Protein AF-A0A1D2A4X2-F1 (afdb_monomer_lite)

Radius of gyration: 24.83 Å; chains: 1; bounding box: 28×29×97 Å

Sequence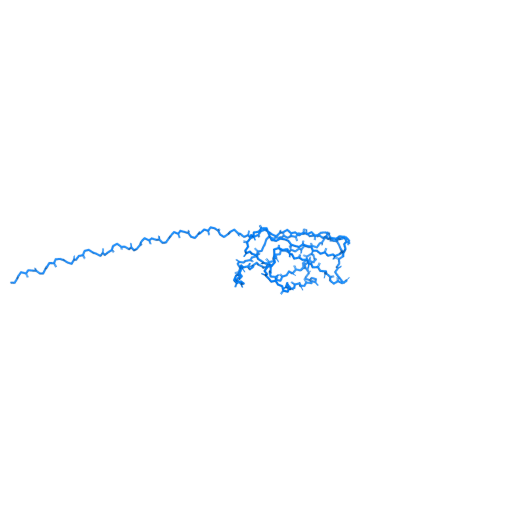 (113 aa):
PPSPPPSPPPSPPPPFPPPSPPVVLPVLTGVANQDRTNTFTVTASGYFLGDINVYKDTYLQYTWVPATKTMTVYTITPPSTYASGHVSVWYVDVYDANNVHIGKSNSVTLTTP

Organism: Auxenochlorella protothecoides (NCBI:txid3075)

Secondary structure (DSSP, 8-state):
-PPPPPPPPPPPPPPPPPPPPP--PPPEEEEE-TTS-EEEEE-STTEEE--EEEEETTEEEEEE--S-TT-SEEEE---TT--SEEEEE---EEEETT--EEEE---EEEEE-

Foldseek 3Di:
DDDDDDDDDDDDDDDDDDDDPDDDAWAKEKEQDPVQKIKIFTPDPQKFWAWFFKDDPNDTDDIDGDPDRRDRMDIGRDDPPDDAAKIKRQWTFMAGNVRDTPGIHHIYIYHYD

Structure (mmCIF, N/CA/C/O backbone):
data_AF-A0A1D2A4X2-F1
#
_entry.id   AF-A0A1D2A4X2-F1
#
loop_
_atom_site.group_PDB
_atom_site.id
_atom_site.type_symbol
_atom_site.label_atom_id
_atom_site.label_alt_id
_atom_site.label_comp_id
_atom_site.label_asym_id
_atom_site.label_entity_id
_atom_site.label_seq_id
_atom_site.pdbx_PDB_ins_code
_atom_site.Cartn_x
_atom_site.Cartn_y
_atom_site.Cartn_z
_atom_site.occupancy
_atom_site.B_iso_or_equiv
_atom_site.auth_seq_id
_atom_site.auth_comp_id
_atom_site.auth_asym_id
_atom_site.auth_atom_id
_atom_site.pdbx_PDB_model_num
ATOM 1 N N . PRO A 1 1 ? -8.809 -13.077 77.299 1.00 73.62 1 PRO A N 1
ATOM 2 C CA . PRO A 1 1 ? -9.309 -12.213 76.200 1.00 73.62 1 PRO A CA 1
ATOM 3 C C . PRO A 1 1 ? -9.804 -13.119 75.068 1.00 73.62 1 PRO A C 1
ATOM 5 O O . PRO A 1 1 ? -9.142 -14.127 74.832 1.00 73.62 1 PRO A O 1
ATOM 8 N N . PRO A 1 2 ? -10.953 -12.842 74.430 1.00 73.62 2 PRO A N 1
ATOM 9 C CA . PRO A 1 2 ? -11.400 -13.630 73.287 1.00 73.62 2 PRO A CA 1
ATOM 10 C C . PRO A 1 2 ? -10.451 -13.430 72.097 1.00 73.62 2 PRO A C 1
ATOM 12 O O . PRO A 1 2 ? -9.913 -12.339 71.900 1.00 73.62 2 PRO A O 1
ATOM 15 N N . SER A 1 3 ? -10.222 -14.497 71.334 1.00 79.12 3 SER A N 1
ATOM 16 C CA . SER A 1 3 ? -9.404 -14.472 70.120 1.00 79.12 3 SER A CA 1
ATOM 17 C C . SER A 1 3 ? -10.040 -13.558 69.064 1.00 79.12 3 SER A C 1
ATOM 19 O O . SER A 1 3 ? -11.269 -13.549 68.947 1.00 79.12 3 SER A O 1
ATOM 21 N N . PRO A 1 4 ? -9.247 -12.806 68.280 1.00 82.19 4 PRO A N 1
ATOM 22 C CA . PRO A 1 4 ? -9.789 -12.020 67.181 1.00 82.19 4 PRO A CA 1
ATOM 23 C C . PRO A 1 4 ? -10.430 -12.939 66.126 1.00 82.19 4 PRO A C 1
ATOM 25 O O . PRO A 1 4 ? -9.982 -14.078 65.949 1.00 82.19 4 PRO A O 1
ATOM 28 N N . PRO A 1 5 ? -11.474 -12.465 65.424 1.00 83.75 5 PRO A N 1
ATOM 29 C CA . PRO A 1 5 ? -12.086 -13.223 64.346 1.00 83.75 5 PRO A CA 1
ATOM 30 C C . PRO A 1 5 ? -11.074 -13.477 63.215 1.00 83.75 5 PRO A C 1
ATOM 32 O O . PRO A 1 5 ? -10.173 -12.659 62.997 1.00 83.75 5 PRO A O 1
ATOM 35 N N . PRO A 1 6 ? -11.212 -14.598 62.487 1.00 84.25 6 PRO A N 1
ATOM 36 C CA . PRO A 1 6 ? -10.367 -14.888 61.339 1.00 84.25 6 PRO A CA 1
ATOM 37 C C . PRO A 1 6 ? -10.547 -13.824 60.251 1.00 84.25 6 PRO A C 1
ATOM 39 O O . PRO A 1 6 ? -11.643 -13.300 60.040 1.00 84.25 6 PRO A O 1
ATOM 42 N N . SER A 1 7 ? -9.455 -13.508 59.557 1.00 86.50 7 SER A N 1
ATOM 43 C CA . SER A 1 7 ? -9.466 -12.578 58.429 1.00 86.50 7 SER A CA 1
ATOM 44 C C . SER A 1 7 ? -10.370 -13.103 57.305 1.00 86.50 7 SER A C 1
ATOM 46 O O . SER A 1 7 ? -10.400 -14.316 57.073 1.00 86.50 7 SER A O 1
ATOM 48 N N . PRO A 1 8 ? -11.093 -12.224 56.588 1.00 85.12 8 PRO A N 1
ATOM 49 C CA . PRO A 1 8 ? -11.862 -12.641 55.425 1.00 85.12 8 PRO A CA 1
ATOM 50 C C . PRO A 1 8 ? -10.933 -13.237 54.355 1.00 85.12 8 PRO A C 1
ATOM 52 O O . 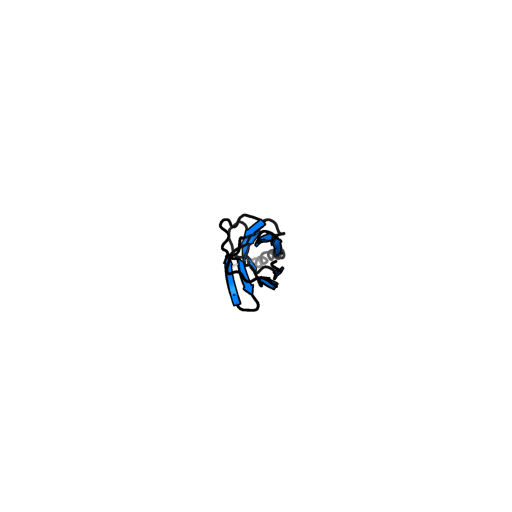PRO A 1 8 ? -9.770 -12.830 54.255 1.00 85.12 8 PRO A O 1
ATOM 55 N N . PRO A 1 9 ? -11.426 -14.198 53.554 1.00 86.38 9 PRO A N 1
ATOM 56 C CA . PRO A 1 9 ? -10.657 -14.739 52.445 1.00 86.38 9 PRO A CA 1
ATOM 57 C C . PRO A 1 9 ? -10.291 -13.622 51.452 1.00 86.38 9 PRO A C 1
ATOM 59 O O . PRO A 1 9 ? -11.046 -12.654 51.310 1.00 86.38 9 PRO A O 1
ATOM 62 N N . PRO A 1 10 ? -9.147 -13.739 50.757 1.00 84.81 10 PRO A N 1
ATOM 63 C CA . PRO A 1 10 ? -8.768 -12.780 49.731 1.00 84.81 10 PRO A CA 1
ATOM 64 C C . PRO A 1 10 ? -9.827 -12.738 48.624 1.00 84.81 10 PRO A C 1
ATOM 66 O O . PRO A 1 10 ? -10.371 -13.771 48.227 1.00 84.81 10 PRO A O 1
ATOM 69 N N . SER A 1 11 ? -10.113 -11.534 48.126 1.00 87.38 11 SER A N 1
ATOM 70 C CA . SER A 1 11 ? -11.022 -11.339 46.998 1.00 87.38 11 SER A CA 1
ATOM 71 C C . SER A 1 11 ? -10.548 -12.143 45.781 1.00 87.38 11 SER A C 1
ATOM 73 O O . SER A 1 11 ? -9.338 -12.211 45.537 1.00 87.38 11 SER A O 1
ATOM 75 N N . PRO A 1 12 ? -11.467 -12.728 44.992 1.00 87.31 12 PRO A N 1
ATOM 76 C CA . PRO A 1 12 ? -11.093 -13.372 43.743 1.00 87.31 12 PRO A CA 1
ATOM 77 C C . PRO A 1 12 ? -10.419 -12.357 42.805 1.00 87.31 12 PRO A C 1
ATOM 79 O O . PRO A 1 12 ? -10.768 -11.170 42.833 1.00 87.31 12 PRO A O 1
ATOM 82 N N . PRO A 1 13 ? -9.458 -12.798 41.974 1.00 86.12 13 PRO A N 1
ATOM 83 C CA . PRO A 1 13 ? -8.859 -11.930 40.973 1.00 86.12 13 PRO A CA 1
ATOM 84 C C . PRO A 1 13 ? -9.942 -11.414 40.012 1.00 86.12 13 PRO A C 1
ATOM 86 O O . PRO A 1 13 ? -10.936 -12.109 39.773 1.00 86.12 13 PRO A O 1
ATOM 89 N N . PRO A 1 14 ? -9.772 -10.204 39.452 1.00 85.75 14 PRO A N 1
ATOM 90 C CA . PRO A 1 14 ? -10.688 -9.700 38.440 1.00 85.75 14 PRO A CA 1
ATOM 91 C C . PRO A 1 14 ? -10.744 -10.667 37.245 1.00 85.75 14 PRO A C 1
ATOM 93 O O . PRO A 1 14 ? -9.742 -11.321 36.936 1.00 85.75 14 PRO A O 1
ATOM 96 N N . PRO A 1 15 ? -11.897 -10.771 36.560 1.00 85.00 15 PRO A N 1
ATOM 97 C CA . PRO A 1 15 ? -12.001 -11.570 35.349 1.00 85.00 15 PRO A CA 1
ATOM 98 C C . PRO A 1 15 ? -10.994 -11.077 34.304 1.00 85.00 15 PRO A C 1
ATOM 100 O O . PRO A 1 15 ? -10.753 -9.873 34.178 1.00 85.00 15 PRO A O 1
ATOM 103 N N . PHE A 1 16 ? -10.410 -12.008 33.547 1.00 82.25 16 PHE A N 1
ATOM 104 C CA . PHE A 1 16 ? -9.552 -11.649 32.422 1.00 82.25 16 PHE A CA 1
ATOM 105 C C . PHE A 1 16 ? -10.344 -10.802 31.413 1.00 82.25 16 PHE A C 1
ATOM 107 O O . PHE A 1 16 ? -11.513 -11.110 31.154 1.00 82.25 16 PHE A O 1
ATOM 114 N N . PRO A 1 17 ? -9.740 -9.749 30.831 1.00 79.62 17 PRO A N 1
ATOM 115 C CA . PRO A 1 17 ? -10.374 -9.031 29.739 1.00 79.62 17 PRO A CA 1
ATOM 116 C C . PRO A 1 17 ? -10.627 -9.991 28.563 1.00 79.62 17 PRO A C 1
ATOM 118 O O . PRO A 1 17 ? -9.857 -10.939 28.368 1.00 79.62 17 PRO A O 1
ATOM 121 N N . PRO A 1 18 ? -11.694 -9.772 27.776 1.00 79.06 18 PRO A N 1
ATOM 122 C CA . PRO A 1 18 ? -11.937 -10.571 26.583 1.00 79.06 18 PRO A CA 1
ATOM 123 C C . PRO A 1 18 ? -10.748 -10.453 25.611 1.00 79.06 18 PRO A C 1
ATOM 125 O O . PRO A 1 18 ? -10.103 -9.401 25.562 1.00 79.06 18 PRO A O 1
ATOM 128 N N . PRO A 1 19 ? -10.446 -11.504 24.826 1.00 73.81 19 PRO A N 1
ATOM 129 C CA . PRO A 1 19 ? -9.426 -11.420 23.790 1.00 73.81 19 PRO A CA 1
ATOM 130 C C . PRO A 1 19 ? -9.798 -10.336 22.773 1.00 73.81 19 PRO A C 1
ATOM 132 O O . PRO A 1 19 ? -10.954 -10.228 22.360 1.00 73.81 19 PRO A O 1
ATOM 135 N N . SER A 1 20 ? -8.812 -9.533 22.372 1.00 72.88 20 SER A N 1
ATOM 136 C CA . SER A 1 20 ? -9.001 -8.518 21.337 1.00 72.88 20 SER A CA 1
ATOM 137 C C . SER A 1 20 ? -9.465 -9.170 20.026 1.00 72.88 20 SER A C 1
ATOM 139 O O . SER A 1 20 ? -8.959 -10.242 19.675 1.00 72.88 20 SER A O 1
ATOM 141 N N . PRO A 1 21 ? -10.398 -8.550 19.281 1.00 67.31 21 PRO A N 1
ATOM 142 C CA . PRO A 1 21 ? -10.802 -9.056 17.976 1.00 67.31 21 PRO A CA 1
ATOM 143 C C . PRO A 1 21 ? -9.595 -9.129 17.021 1.00 67.31 21 PRO A C 1
ATOM 145 O O . PRO A 1 21 ? -8.680 -8.306 17.127 1.00 67.31 21 PRO A O 1
ATOM 148 N N . PRO A 1 22 ? -9.571 -10.098 16.087 1.00 64.19 22 PRO A N 1
ATOM 149 C CA . PRO A 1 22 ? -8.502 -10.199 15.103 1.00 64.19 22 PRO A CA 1
ATOM 150 C C . PRO A 1 22 ? -8.460 -8.935 14.238 1.00 64.19 22 PRO A C 1
ATOM 152 O O . PRO A 1 22 ? -9.481 -8.497 13.707 1.00 64.19 22 PRO A O 1
ATOM 155 N N . VAL A 1 23 ? -7.268 -8.354 14.091 1.00 67.50 23 VAL A N 1
ATOM 156 C CA . VAL A 1 23 ? -7.047 -7.213 13.197 1.00 67.50 23 VAL A CA 1
ATOM 157 C C . VAL A 1 23 ? -7.153 -7.721 11.762 1.00 67.50 23 VAL A C 1
ATOM 159 O O . VAL A 1 23 ? -6.278 -8.443 11.284 1.00 67.50 23 VAL A O 1
ATOM 162 N N . VAL A 1 24 ? -8.239 -7.369 11.074 1.00 68.88 24 VAL A N 1
ATOM 163 C CA . VAL A 1 24 ? -8.368 -7.619 9.636 1.00 68.88 24 VAL A CA 1
ATOM 164 C C . VAL A 1 24 ? -7.458 -6.628 8.927 1.00 68.88 24 VAL A C 1
ATOM 166 O O . VAL A 1 24 ? -7.751 -5.436 8.870 1.00 68.88 24 VAL A O 1
ATOM 169 N N . LEU A 1 25 ? -6.329 -7.113 8.415 1.00 71.56 25 LEU A N 1
ATOM 170 C CA . LEU A 1 25 ? -5.448 -6.283 7.604 1.00 71.56 25 LEU A CA 1
ATOM 171 C C . LEU A 1 25 ? -6.152 -5.942 6.283 1.00 71.56 25 LEU A C 1
ATOM 173 O O . LEU A 1 25 ? -6.763 -6.824 5.670 1.00 71.56 25 LEU A O 1
ATOM 177 N N . PRO A 1 26 ? -6.082 -4.685 5.824 1.00 74.81 26 PRO A N 1
ATOM 178 C CA . PRO A 1 26 ? -6.648 -4.315 4.540 1.00 74.81 26 PRO A CA 1
ATOM 179 C C . PRO A 1 26 ? -5.955 -5.052 3.402 1.00 74.81 26 PRO A C 1
ATOM 181 O O . PRO A 1 26 ? -4.730 -5.194 3.378 1.00 74.81 26 PRO A O 1
ATOM 184 N N . VAL A 1 27 ? -6.758 -5.433 2.412 1.00 77.38 27 VAL A N 1
ATOM 185 C CA . VAL A 1 27 ? -6.251 -5.915 1.133 1.00 77.38 27 VAL A CA 1
ATOM 186 C C . VAL A 1 27 ? -6.096 -4.724 0.196 1.00 77.38 27 VAL A C 1
ATOM 188 O O . VAL A 1 27 ? -7.023 -3.937 -0.014 1.00 77.38 27 VAL A O 1
ATOM 191 N N . LEU A 1 28 ? -4.903 -4.607 -0.368 1.00 85.12 28 LEU A N 1
ATOM 192 C CA . LEU A 1 28 ? -4.568 -3.673 -1.422 1.00 85.12 28 LEU A CA 1
ATOM 193 C C . LEU A 1 28 ? -4.822 -4.327 -2.778 1.00 85.12 28 LEU A C 1
ATOM 195 O O . LEU A 1 28 ? -4.360 -5.437 -3.051 1.00 85.12 28 LEU A O 1
ATOM 199 N N . THR A 1 29 ? -5.508 -3.598 -3.647 1.00 86.56 29 THR A N 1
ATOM 200 C CA . THR A 1 29 ? -5.622 -3.918 -5.073 1.00 86.56 29 THR A CA 1
ATOM 201 C C . THR A 1 29 ? -5.006 -2.789 -5.881 1.00 86.56 29 THR A C 1
ATOM 203 O O . THR A 1 29 ? -5.030 -1.639 -5.444 1.00 86.56 29 THR A O 1
ATOM 206 N N . GLY A 1 30 ? -4.430 -3.106 -7.038 1.00 86.19 30 GLY A N 1
ATOM 207 C CA . GLY A 1 30 ? -3.831 -2.104 -7.906 1.00 86.19 30 GLY A CA 1
ATOM 208 C C . GLY A 1 30 ? -4.062 -2.409 -9.380 1.00 86.19 30 GLY A C 1
ATOM 209 O O . GLY A 1 30 ? -4.116 -3.574 -9.773 1.00 86.19 30 GLY A O 1
ATOM 210 N N . VAL A 1 31 ? -4.191 -1.357 -10.182 1.00 87.81 31 VAL A N 1
ATOM 211 C CA . VAL A 1 31 ? -4.399 -1.420 -11.632 1.00 87.81 31 VAL A CA 1
ATOM 212 C C . VAL A 1 31 ? -3.488 -0.401 -12.309 1.00 87.81 31 VAL A C 1
ATOM 214 O O . VAL A 1 31 ? -3.400 0.738 -11.855 1.00 87.81 31 VAL A O 1
ATOM 217 N N . ALA A 1 32 ? -2.820 -0.810 -13.389 1.00 86.25 32 ALA A N 1
ATOM 218 C CA . ALA A 1 32 ? -2.135 0.108 -14.293 1.00 86.25 32 ALA A CA 1
ATOM 219 C C . ALA A 1 32 ? -3.103 0.549 -15.398 1.00 86.25 32 ALA A C 1
ATOM 221 O O . ALA A 1 32 ? -3.723 -0.284 -16.062 1.00 86.25 32 ALA A O 1
ATOM 222 N N . ASN A 1 33 ? -3.239 1.857 -15.581 1.00 87.44 33 ASN A N 1
ATOM 223 C CA . ASN A 1 33 ? -4.158 2.469 -16.528 1.00 87.44 33 ASN A CA 1
ATOM 224 C C . ASN A 1 33 ? -3.449 2.780 -17.856 1.00 87.44 33 ASN A C 1
ATOM 226 O O . ASN A 1 33 ? -2.229 2.955 -17.923 1.00 87.44 33 ASN A O 1
ATOM 230 N N . GLN A 1 34 ? -4.226 2.887 -18.937 1.00 84.69 34 GLN A N 1
ATOM 231 C CA . GLN A 1 34 ? -3.695 3.179 -20.277 1.00 84.69 34 GLN A CA 1
ATOM 232 C C . GLN A 1 34 ? -3.070 4.578 -20.395 1.00 84.69 34 GLN A C 1
ATOM 234 O O . GLN A 1 34 ? -2.188 4.793 -21.221 1.00 84.69 34 GLN A O 1
ATOM 239 N N . ASP A 1 35 ? -3.490 5.521 -19.552 1.00 84.56 35 ASP A N 1
ATOM 240 C CA . ASP A 1 35 ? -2.967 6.890 -19.481 1.00 84.56 35 ASP A CA 1
ATOM 241 C C . ASP A 1 35 ? -1.662 7.001 -18.668 1.00 84.56 35 ASP A C 1
ATOM 243 O O . ASP A 1 35 ? -1.235 8.101 -18.317 1.00 84.56 35 ASP A O 1
ATOM 247 N N . ARG A 1 36 ? -1.016 5.859 -18.384 1.00 79.25 36 ARG A N 1
ATOM 248 C CA . ARG A 1 36 ? 0.183 5.718 -17.545 1.00 79.25 36 ARG A CA 1
ATOM 249 C C . ARG A 1 36 ? -0.025 6.072 -16.076 1.00 79.25 36 ARG A C 1
ATOM 251 O O . ARG A 1 36 ? 0.961 6.209 -15.362 1.00 79.25 36 ARG A O 1
ATOM 258 N N . THR A 1 37 ? -1.257 6.196 -15.593 1.00 86.31 37 THR A N 1
ATOM 259 C CA . THR A 1 37 ? -1.506 6.274 -14.148 1.00 86.31 37 THR A CA 1
ATOM 260 C C . THR A 1 37 ? -1.630 4.878 -13.540 1.00 86.31 37 THR A C 1
ATOM 262 O O . THR A 1 37 ? -1.925 3.911 -14.236 1.00 86.31 37 THR A O 1
ATOM 265 N N . ASN A 1 38 ? -1.408 4.752 -12.234 1.00 86.38 38 ASN A N 1
ATOM 266 C CA . ASN A 1 38 ? -1.739 3.543 -11.485 1.00 86.38 38 ASN A CA 1
ATOM 267 C C . ASN A 1 38 ? -2.769 3.889 -10.410 1.00 86.38 38 ASN A C 1
ATOM 269 O O . ASN A 1 38 ? -2.624 4.894 -9.713 1.00 86.38 38 ASN A O 1
ATOM 273 N N . THR A 1 39 ? -3.780 3.045 -10.241 1.00 88.88 39 THR A N 1
ATOM 274 C CA . THR A 1 39 ? -4.807 3.202 -9.208 1.00 88.88 39 THR A CA 1
ATOM 275 C C . THR A 1 39 ? -4.662 2.101 -8.172 1.00 88.88 39 THR A C 1
ATOM 277 O O . THR A 1 39 ? -4.681 0.926 -8.523 1.00 88.88 39 THR A O 1
ATOM 280 N N . PHE A 1 40 ? -4.558 2.477 -6.900 1.00 87.31 40 PHE A N 1
ATOM 281 C CA . PHE A 1 40 ? -4.538 1.582 -5.748 1.00 87.31 40 PHE A CA 1
ATOM 282 C C . PHE A 1 40 ? -5.804 1.760 -4.913 1.00 87.31 40 PHE A C 1
ATOM 284 O O . PHE A 1 40 ? -6.206 2.887 -4.631 1.00 87.31 40 PHE A O 1
ATOM 291 N N . THR A 1 41 ? -6.421 0.657 -4.495 1.00 87.56 41 THR A N 1
ATOM 292 C CA . THR A 1 41 ? -7.644 0.668 -3.680 1.00 87.56 41 THR A CA 1
ATOM 293 C C . THR A 1 41 ? -7.467 -0.167 -2.421 1.00 87.56 41 THR A C 1
ATOM 295 O O . THR A 1 41 ? -7.008 -1.311 -2.484 1.00 87.56 41 THR A O 1
ATOM 298 N N . VAL A 1 42 ? -7.874 0.410 -1.290 1.00 85.94 42 VAL A N 1
ATOM 299 C CA . VAL A 1 42 ? -7.941 -0.232 0.025 1.00 85.94 42 VAL A CA 1
ATOM 300 C C . VAL A 1 42 ? -9.359 -0.746 0.235 1.00 85.94 42 VAL A C 1
ATOM 302 O O . VAL A 1 42 ? -10.305 0.036 0.286 1.00 85.94 42 VAL A O 1
ATOM 305 N N . THR A 1 43 ? -9.528 -2.064 0.336 1.00 81.50 43 THR A N 1
ATOM 306 C CA . THR A 1 43 ? -10.868 -2.675 0.417 1.00 81.50 43 THR A CA 1
ATOM 307 C C . THR A 1 43 ? -11.458 -2.706 1.827 1.00 81.50 43 THR A C 1
ATOM 309 O O . THR A 1 43 ? -12.657 -2.939 1.971 1.00 81.50 43 THR A O 1
ATOM 312 N N . ALA A 1 44 ? -10.660 -2.443 2.868 1.00 76.50 44 ALA A N 1
ATOM 313 C CA . ALA A 1 44 ? -11.157 -2.333 4.237 1.00 76.50 44 ALA A CA 1
ATOM 314 C C . ALA A 1 44 ? -11.400 -0.865 4.623 1.00 76.50 44 ALA A C 1
ATOM 316 O O . ALA A 1 44 ? -10.519 -0.014 4.497 1.00 76.50 44 ALA A O 1
ATOM 317 N N . SER A 1 45 ? -12.601 -0.572 5.123 1.00 76.69 45 SER A N 1
ATOM 318 C CA . SER A 1 45 ? -12.984 0.764 5.587 1.00 76.69 45 SER A CA 1
ATOM 319 C C . SER A 1 45 ? -12.190 1.187 6.824 1.00 76.69 45 SER A C 1
ATOM 321 O O . SER A 1 45 ? -12.010 0.383 7.736 1.00 76.69 45 SER A O 1
ATOM 323 N N . GLY A 1 46 ? -11.796 2.461 6.890 1.00 78.00 46 GLY A N 1
ATOM 324 C CA . GLY A 1 46 ? -11.066 3.022 8.035 1.00 78.00 46 GLY A CA 1
ATOM 325 C C . GLY A 1 46 ? -9.552 2.805 7.991 1.00 78.00 46 GLY A C 1
ATOM 326 O O . GLY A 1 46 ? -8.870 3.179 8.944 1.00 78.00 46 GLY A O 1
ATOM 327 N N . TYR A 1 47 ? -9.045 2.242 6.891 1.00 84.00 47 TYR A N 1
ATOM 328 C CA . TYR A 1 47 ? -7.623 2.083 6.623 1.00 84.00 47 TYR A CA 1
ATOM 329 C C . TYR A 1 47 ? -7.190 2.855 5.384 1.00 84.00 47 TYR A C 1
ATOM 331 O O . TYR A 1 47 ? -7.965 3.059 4.448 1.00 84.00 47 TYR A O 1
ATOM 339 N N . PHE A 1 48 ? -5.920 3.237 5.380 1.00 85.75 48 PHE A N 1
ATOM 340 C CA . PHE A 1 48 ? -5.355 4.190 4.442 1.00 85.75 48 PHE A CA 1
ATOM 341 C C . PHE A 1 48 ? -3.916 3.817 4.097 1.00 85.75 48 PHE A C 1
ATOM 343 O O . PHE A 1 48 ? -3.196 3.251 4.921 1.00 85.75 48 PHE A O 1
ATOM 350 N N . LEU A 1 49 ? -3.483 4.140 2.880 1.00 85.31 49 LEU A N 1
ATOM 351 C CA . LEU A 1 49 ? -2.107 3.915 2.453 1.00 85.31 49 LEU A CA 1
ATOM 352 C C . LEU A 1 49 ? -1.180 5.001 2.984 1.00 85.31 49 LEU A C 1
ATOM 354 O O . LEU A 1 49 ? -1.501 6.192 2.978 1.00 85.31 49 LEU A O 1
ATOM 358 N N . GLY A 1 50 ? -0.007 4.560 3.421 1.00 85.19 50 GLY A N 1
ATOM 359 C CA . GLY A 1 50 ? 1.177 5.383 3.561 1.00 85.19 50 GLY A CA 1
ATOM 360 C C . GLY A 1 50 ? 1.952 5.472 2.257 1.00 85.19 50 GLY A C 1
ATOM 361 O O . GLY A 1 50 ? 1.381 5.500 1.168 1.00 85.19 50 GLY A O 1
ATOM 362 N N . ASP A 1 51 ? 3.270 5.521 2.387 1.00 86.56 51 ASP A N 1
ATOM 363 C CA . ASP A 1 51 ? 4.163 5.714 1.256 1.00 86.56 51 ASP A CA 1
ATOM 364 C C . ASP A 1 51 ? 4.163 4.461 0.372 1.00 86.56 51 ASP A C 1
ATOM 366 O O . ASP A 1 51 ? 4.362 3.334 0.835 1.00 86.56 51 ASP A O 1
ATOM 370 N N . ILE A 1 52 ? 3.937 4.654 -0.925 1.00 81.94 52 ILE A N 1
ATOM 371 C CA . ILE A 1 52 ? 3.931 3.574 -1.908 1.00 81.94 52 ILE A CA 1
ATOM 372 C C . ILE A 1 52 ? 5.315 3.499 -2.537 1.00 81.94 52 ILE A C 1
ATOM 374 O O . ILE A 1 52 ? 5.698 4.345 -3.348 1.00 81.94 52 ILE A O 1
ATOM 378 N N . ASN A 1 53 ? 6.055 2.455 -2.177 1.00 82.88 53 ASN A N 1
ATOM 379 C CA . ASN A 1 53 ? 7.361 2.158 -2.748 1.00 82.88 53 ASN A CA 1
ATOM 380 C C . ASN A 1 53 ? 7.209 1.227 -3.947 1.00 82.88 53 ASN A C 1
ATOM 382 O O . ASN A 1 53 ? 6.711 0.105 -3.830 1.00 82.88 53 ASN A O 1
ATOM 386 N N . VAL A 1 54 ? 7.652 1.694 -5.107 1.00 80.25 54 VAL A N 1
ATOM 387 C CA . VAL A 1 54 ? 7.507 0.969 -6.362 1.00 80.25 54 VAL A CA 1
ATOM 388 C C . VAL A 1 54 ? 8.847 0.374 -6.769 1.00 80.25 54 VAL A C 1
ATOM 390 O O . VAL A 1 54 ? 9.820 1.100 -6.990 1.00 80.25 54 VAL A O 1
ATOM 393 N N . TYR A 1 55 ? 8.884 -0.953 -6.890 1.00 80.12 55 TYR A N 1
ATOM 394 C CA . TYR A 1 55 ? 10.090 -1.700 -7.225 1.00 80.12 55 TYR A CA 1
ATOM 395 C C . TYR A 1 55 ? 9.984 -2.317 -8.613 1.00 80.12 55 TYR A C 1
ATOM 397 O O . TYR A 1 55 ? 8.954 -2.873 -9.001 1.00 80.12 55 TYR A O 1
ATOM 405 N N . LYS A 1 56 ? 11.095 -2.270 -9.342 1.00 78.12 56 LYS A N 1
ATOM 406 C CA . LYS A 1 56 ? 11.317 -3.128 -10.500 1.00 78.12 56 LYS A CA 1
ATOM 407 C C . LYS A 1 56 ? 12.338 -4.177 -10.095 1.00 78.12 56 LYS A C 1
ATOM 409 O O . LYS A 1 56 ? 13.439 -3.825 -9.672 1.00 78.12 56 LYS A O 1
ATOM 414 N N . ASP A 1 57 ? 11.933 -5.439 -10.170 1.00 77.62 57 ASP A N 1
ATOM 415 C CA . ASP A 1 57 ? 12.674 -6.568 -9.612 1.00 77.62 57 ASP A CA 1
ATOM 416 C C . ASP A 1 57 ? 12.937 -6.352 -8.109 1.00 77.62 57 ASP A C 1
ATOM 418 O O . ASP A 1 57 ? 12.023 -6.484 -7.294 1.00 77.62 57 ASP A O 1
ATOM 422 N N . THR A 1 58 ? 14.156 -5.948 -7.751 1.00 79.81 58 THR A N 1
ATOM 423 C CA . THR A 1 58 ? 14.594 -5.642 -6.380 1.00 79.81 58 THR A CA 1
ATOM 424 C C . THR A 1 58 ? 15.004 -4.179 -6.179 1.00 79.81 58 THR A C 1
ATOM 426 O O . THR A 1 58 ? 15.324 -3.779 -5.059 1.00 79.81 58 THR A O 1
ATOM 429 N N . TYR A 1 59 ? 14.976 -3.354 -7.230 1.00 82.69 59 TYR A N 1
ATOM 430 C CA . TYR A 1 59 ? 15.436 -1.966 -7.190 1.00 82.69 59 TYR A CA 1
ATOM 431 C C . TYR A 1 59 ? 14.272 -0.997 -6.994 1.00 82.69 59 TYR A C 1
ATOM 433 O O . TYR A 1 59 ? 13.315 -0.997 -7.775 1.00 82.69 59 TYR A O 1
ATOM 441 N N . LEU A 1 60 ? 14.377 -0.135 -5.977 1.00 83.94 60 LEU A N 1
ATOM 442 C CA . LEU A 1 60 ? 13.435 0.963 -5.764 1.00 83.94 60 LEU A CA 1
ATOM 443 C C . LEU A 1 60 ? 13.539 1.946 -6.934 1.00 83.94 60 LEU A C 1
ATOM 445 O O . LEU A 1 60 ? 14.601 2.512 -7.180 1.00 83.94 60 LEU A O 1
ATOM 449 N N . GLN A 1 61 ? 12.435 2.141 -7.649 1.00 82.12 61 GLN A N 1
ATOM 450 C CA . GLN A 1 61 ? 12.353 3.078 -8.771 1.00 82.12 61 GLN A CA 1
ATOM 451 C C . GLN A 1 61 ? 11.812 4.434 -8.320 1.00 82.12 61 GLN A C 1
ATOM 453 O O . GLN A 1 61 ? 12.271 5.479 -8.774 1.00 82.12 61 GLN A O 1
ATOM 458 N N . TYR A 1 62 ? 10.799 4.410 -7.453 1.00 82.38 62 TYR A N 1
ATOM 459 C CA . TYR A 1 62 ? 10.040 5.593 -7.082 1.00 82.38 62 TYR A CA 1
ATOM 460 C C . TYR A 1 62 ? 9.296 5.369 -5.763 1.00 82.38 62 TYR A C 1
ATOM 462 O O . TYR A 1 62 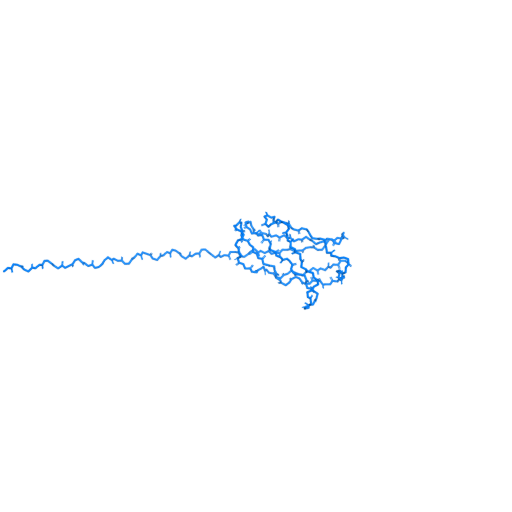? 8.761 4.284 -5.530 1.00 82.38 62 TYR A O 1
ATOM 470 N N . THR A 1 63 ? 9.225 6.411 -4.935 1.00 86.75 63 THR A N 1
ATOM 471 C CA . THR A 1 63 ? 8.379 6.459 -3.740 1.00 86.75 63 THR A CA 1
ATOM 472 C C . THR A 1 63 ? 7.332 7.541 -3.936 1.00 86.75 63 THR A C 1
ATOM 474 O O . THR A 1 63 ? 7.665 8.709 -4.147 1.00 86.75 63 THR A O 1
ATOM 477 N N . TRP A 1 64 ? 6.064 7.154 -3.861 1.00 86.00 64 TRP A N 1
ATOM 478 C CA . TRP A 1 64 ? 4.949 8.086 -3.854 1.00 86.00 64 TRP A CA 1
ATOM 479 C C . TRP A 1 64 ? 4.450 8.303 -2.432 1.00 86.00 64 TRP A C 1
ATOM 481 O O . TRP A 1 64 ? 4.191 7.341 -1.714 1.00 86.00 64 TRP A O 1
ATOM 491 N N . VAL A 1 65 ? 4.265 9.563 -2.051 1.00 87.25 65 VAL A N 1
ATOM 492 C CA . VAL A 1 65 ? 3.703 9.937 -0.752 1.00 87.25 65 VAL A CA 1
ATOM 493 C C . VAL A 1 65 ? 2.287 10.473 -0.984 1.00 87.25 65 VAL A C 1
ATOM 495 O O . VAL A 1 65 ? 2.144 11.522 -1.622 1.00 87.25 65 VAL A O 1
ATOM 498 N N . PRO A 1 66 ? 1.235 9.785 -0.501 1.00 83.38 66 PRO A N 1
ATOM 499 C CA . PRO A 1 66 ? -0.126 10.286 -0.611 1.00 83.38 66 PRO A CA 1
ATOM 500 C C . PRO A 1 66 ? -0.268 11.647 0.070 1.00 83.38 66 PRO A C 1
ATOM 502 O O . PRO A 1 66 ? 0.029 11.792 1.255 1.00 83.38 66 PRO A O 1
ATOM 505 N N . ALA A 1 67 ? -0.798 12.635 -0.656 1.00 82.75 67 ALA A N 1
ATOM 506 C CA . ALA A 1 67 ? -1.076 13.958 -0.093 1.00 82.75 67 ALA A CA 1
ATOM 507 C C . ALA A 1 67 ? -2.150 13.912 1.009 1.00 82.75 67 ALA A C 1
ATOM 509 O O . ALA A 1 67 ? -2.171 14.750 1.907 1.00 82.75 67 ALA A O 1
ATOM 510 N N . THR A 1 68 ? -3.055 12.933 0.950 1.00 81.25 68 THR A N 1
ATOM 511 C CA . THR A 1 68 ? -4.138 12.770 1.922 1.00 81.25 68 THR A CA 1
ATOM 512 C C . THR A 1 68 ? -4.293 11.300 2.287 1.00 81.25 68 THR A C 1
ATOM 514 O O . THR A 1 68 ? -4.737 10.486 1.481 1.00 81.25 68 THR A O 1
ATOM 517 N N . LYS A 1 69 ? -3.969 10.957 3.536 1.00 77.19 69 LYS A N 1
ATOM 518 C CA . LYS A 1 69 ? -4.075 9.594 4.077 1.00 77.19 69 LYS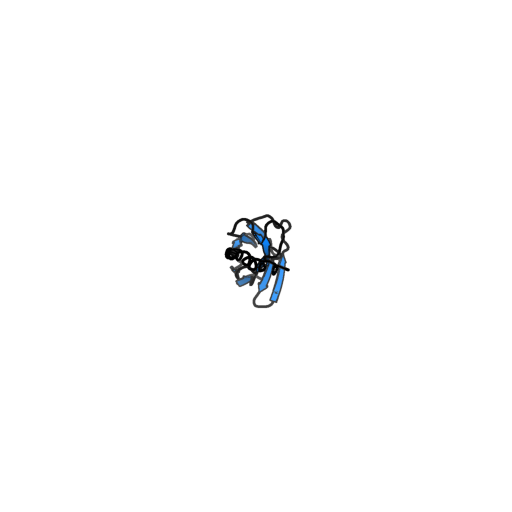 A CA 1
ATOM 519 C C . LYS A 1 69 ? -5.481 9.253 4.582 1.00 77.19 69 LYS A C 1
ATOM 521 O O . LYS A 1 69 ? -5.609 8.476 5.505 1.00 77.19 69 LYS A O 1
ATOM 526 N N . THR A 1 70 ? -6.533 9.849 4.026 1.00 78.25 70 THR A N 1
ATOM 527 C CA . THR A 1 70 ? -7.932 9.539 4.393 1.00 78.25 70 THR A CA 1
ATOM 528 C C . THR A 1 70 ? -8.742 9.021 3.203 1.00 78.25 70 THR A C 1
ATOM 530 O O . THR A 1 70 ? -9.965 8.924 3.273 1.00 78.25 70 THR A O 1
ATOM 533 N N . MET A 1 71 ? -8.082 8.728 2.080 1.00 79.56 71 MET A N 1
ATOM 534 C CA . MET A 1 71 ? -8.726 8.231 0.866 1.00 79.56 71 MET A CA 1
ATOM 535 C C . MET A 1 71 ? -8.705 6.703 0.834 1.00 79.56 71 MET A C 1
ATOM 537 O O . MET A 1 71 ? -7.740 6.083 1.248 1.00 79.56 71 MET A O 1
ATOM 541 N N . THR A 1 72 ? -9.743 6.070 0.300 1.00 84.56 72 THR A N 1
ATOM 542 C CA . THR A 1 72 ? -9.741 4.613 0.069 1.00 84.56 72 THR A CA 1
ATOM 543 C C . THR A 1 72 ? -9.260 4.242 -1.334 1.00 84.56 72 THR A C 1
ATOM 545 O O . THR A 1 72 ? -8.951 3.080 -1.596 1.00 84.56 72 THR A O 1
ATOM 548 N N . VAL A 1 73 ? -9.160 5.232 -2.227 1.00 88.06 73 VAL A N 1
ATOM 549 C CA . VAL A 1 73 ? -8.672 5.105 -3.602 1.00 88.06 73 VAL A CA 1
ATOM 550 C C . VAL A 1 73 ? -7.576 6.136 -3.831 1.00 88.06 73 VAL A C 1
ATOM 552 O O . VAL A 1 73 ? -7.755 7.319 -3.543 1.00 88.06 73 VAL A O 1
ATOM 555 N N . TYR A 1 74 ? -6.455 5.681 -4.378 1.00 87.69 74 TYR A N 1
ATOM 556 C CA . TYR A 1 74 ? -5.261 6.475 -4.613 1.00 87.69 74 TYR A CA 1
ATOM 557 C C . TYR A 1 74 ? -4.828 6.332 -6.064 1.00 87.69 74 TYR A C 1
ATOM 559 O O . TYR A 1 74 ? -4.517 5.232 -6.515 1.00 87.69 74 TYR A O 1
ATOM 567 N N . THR A 1 75 ? -4.782 7.443 -6.790 1.00 88.38 75 THR A N 1
ATOM 568 C CA . THR A 1 75 ? -4.287 7.472 -8.169 1.00 88.38 75 THR A CA 1
ATOM 569 C C . THR A 1 75 ? -2.934 8.155 -8.194 1.00 88.38 75 THR A C 1
ATOM 571 O O . THR A 1 75 ? -2.780 9.258 -7.670 1.00 88.38 75 THR A O 1
ATOM 574 N N . ILE A 1 76 ? -1.958 7.494 -8.805 1.00 85.12 76 ILE A N 1
ATOM 575 C CA . ILE A 1 76 ? -0.589 7.983 -8.914 1.00 85.12 76 ILE A CA 1
ATOM 576 C C . ILE A 1 76 ? -0.202 8.110 -10.381 1.00 85.12 76 ILE A C 1
ATOM 578 O O . ILE A 1 76 ? -0.514 7.239 -11.193 1.00 85.12 76 ILE A O 1
ATOM 582 N N . THR A 1 77 ? 0.524 9.173 -10.706 1.00 86.50 77 THR A N 1
ATOM 583 C CA . THR A 1 77 ? 1.168 9.344 -12.011 1.00 86.50 77 THR A CA 1
ATOM 584 C C . THR A 1 77 ? 2.665 9.126 -11.816 1.00 86.50 77 THR A C 1
ATOM 586 O O . THR A 1 77 ? 3.323 9.985 -11.223 1.00 86.50 77 THR A O 1
ATOM 589 N N . PRO A 1 78 ? 3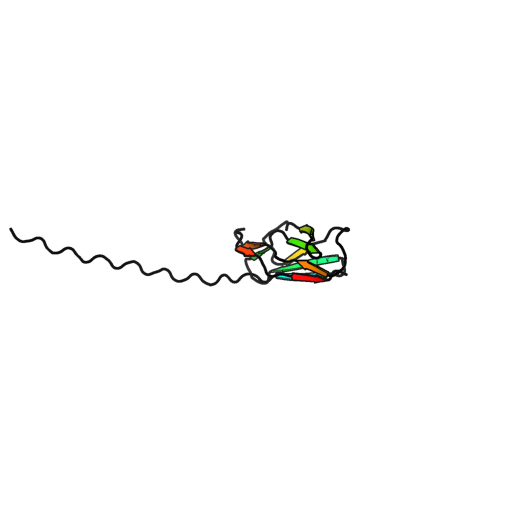.221 7.980 -12.242 1.00 79.81 78 PRO A N 1
ATOM 590 C CA . PRO A 1 78 ? 4.649 7.723 -12.155 1.00 79.81 78 PRO A CA 1
ATOM 591 C C . PRO A 1 78 ? 5.456 8.742 -12.979 1.00 79.81 78 PRO A C 1
ATOM 593 O O . PRO A 1 78 ? 4.960 9.264 -13.982 1.00 79.81 78 PRO A O 1
ATOM 596 N N . PRO A 1 79 ? 6.714 9.019 -12.594 1.00 80.12 79 PRO A N 1
ATOM 597 C CA . PRO A 1 79 ? 7.604 9.870 -13.380 1.00 80.12 79 PRO A CA 1
ATOM 598 C C . PRO A 1 79 ? 7.893 9.262 -14.761 1.00 80.12 79 PRO A C 1
ATOM 600 O O . PRO A 1 79 ? 7.790 8.057 -14.961 1.00 80.12 79 PRO A O 1
ATOM 603 N N . SER A 1 80 ? 8.322 10.074 -15.729 1.00 71.06 80 SER A N 1
ATOM 604 C CA . SER A 1 80 ? 8.598 9.613 -17.103 1.00 71.06 80 SER A CA 1
ATOM 605 C C . SER A 1 80 ? 9.745 8.600 -17.220 1.00 71.06 80 SER A C 1
ATOM 607 O O . SER A 1 80 ? 9.817 7.875 -18.208 1.00 71.06 80 SER A O 1
ATOM 609 N N . THR A 1 81 ? 10.631 8.536 -16.224 1.00 70.12 81 THR A N 1
ATOM 610 C CA . THR A 1 81 ? 11.709 7.541 -16.107 1.00 70.12 81 THR A CA 1
ATOM 611 C C . THR A 1 81 ? 11.225 6.183 -15.597 1.00 70.12 81 THR A C 1
ATOM 613 O O . THR A 1 81 ? 12.013 5.242 -15.517 1.00 70.12 81 THR A O 1
ATOM 616 N N . TYR A 1 82 ? 9.946 6.072 -15.240 1.00 69.88 82 TYR A N 1
ATOM 617 C CA . TYR A 1 82 ? 9.330 4.839 -14.784 1.00 69.88 82 TYR A CA 1
ATOM 618 C C . TYR A 1 82 ? 9.336 3.793 -15.902 1.00 69.88 82 TYR A C 1
ATOM 620 O O . TYR A 1 82 ? 8.722 3.974 -16.954 1.00 69.88 82 TYR A O 1
ATOM 628 N N . ALA A 1 83 ? 10.082 2.711 -15.685 1.00 63.66 83 ALA A N 1
ATOM 629 C CA . ALA A 1 83 ? 10.284 1.683 -16.692 1.00 63.66 83 ALA A CA 1
ATOM 630 C C . ALA A 1 83 ? 8.978 0.930 -17.008 1.00 63.66 83 ALA A C 1
ATOM 632 O O . ALA A 1 83 ? 8.267 0.506 -16.096 1.00 63.66 83 ALA A O 1
ATOM 633 N N . SER A 1 84 ? 8.702 0.713 -18.296 1.00 67.25 84 SER A N 1
ATOM 634 C CA . SER A 1 84 ? 7.602 -0.145 -18.751 1.00 67.25 84 SER A CA 1
ATOM 635 C C . SER A 1 84 ? 7.853 -1.625 -18.412 1.00 67.25 84 SER A C 1
ATOM 637 O O . SER A 1 84 ? 9.007 -2.059 -18.257 1.00 67.25 84 SER A O 1
ATOM 639 N N . GLY A 1 85 ? 6.768 -2.399 -18.283 1.00 69.69 85 GLY A N 1
ATOM 640 C CA . GLY A 1 85 ? 6.781 -3.846 -18.036 1.00 69.69 85 GLY A CA 1
ATOM 641 C C . GLY A 1 85 ? 6.164 -4.277 -16.697 1.00 69.69 85 GLY A C 1
ATOM 642 O O . GLY A 1 85 ? 5.312 -3.596 -16.130 1.00 69.69 85 GLY A O 1
ATOM 643 N N . HIS A 1 86 ? 6.568 -5.448 -16.189 1.00 66.25 86 HIS A N 1
ATOM 644 C CA . HIS A 1 86 ? 6.123 -5.938 -14.880 1.00 66.25 86 HIS A CA 1
ATOM 645 C C . HIS A 1 86 ? 6.770 -5.124 -13.757 1.00 66.25 86 HIS A C 1
ATOM 647 O O . HIS A 1 86 ? 7.988 -5.153 -13.574 1.00 66.25 86 HIS A O 1
ATOM 653 N N . VAL A 1 87 ? 5.951 -4.423 -12.982 1.00 67.00 87 VAL A N 1
ATOM 654 C CA . VAL A 1 87 ? 6.385 -3.658 -11.816 1.00 67.00 87 VAL A CA 1
ATOM 655 C C . VAL A 1 87 ? 5.719 -4.243 -10.580 1.00 67.00 87 VAL A C 1
ATOM 657 O O . VAL A 1 87 ? 4.497 -4.339 -10.503 1.00 67.00 87 VAL A O 1
ATOM 660 N N . SER A 1 88 ? 6.517 -4.665 -9.602 1.00 67.00 88 SER A N 1
ATOM 661 C CA . SER A 1 88 ? 6.003 -5.309 -8.392 1.00 67.00 88 SER A CA 1
ATOM 662 C C . SER A 1 88 ? 6.054 -4.336 -7.221 1.00 67.00 88 SER A C 1
ATOM 664 O O . SER A 1 88 ? 7.112 -3.847 -6.835 1.00 67.00 88 SER A O 1
ATOM 666 N N . VAL A 1 89 ? 4.897 -4.046 -6.636 1.00 70.31 89 VAL A N 1
ATOM 667 C CA . VAL A 1 89 ? 4.775 -3.369 -5.345 1.00 70.31 89 VAL A CA 1
ATOM 668 C C . VAL A 1 89 ? 4.781 -4.455 -4.284 1.00 70.31 89 VAL A C 1
ATOM 670 O O . VAL A 1 89 ? 3.878 -5.285 -4.218 1.00 70.31 89 VAL A O 1
ATOM 673 N N . TRP A 1 90 ? 5.818 -4.506 -3.460 1.00 66.31 90 TRP A N 1
ATOM 674 C CA . TRP A 1 90 ? 5.969 -5.642 -2.557 1.00 66.31 90 TRP A CA 1
ATOM 675 C C . TRP A 1 90 ? 5.147 -5.478 -1.278 1.00 66.31 90 TRP A C 1
ATOM 677 O O . TRP A 1 90 ? 4.528 -6.442 -0.840 1.00 66.31 90 TRP A O 1
ATOM 687 N N . TYR A 1 91 ? 5.070 -4.277 -0.708 1.00 71.38 91 TYR A N 1
ATOM 688 C CA . TYR A 1 91 ? 4.263 -3.993 0.484 1.00 71.38 91 TYR A CA 1
ATOM 689 C C . TYR A 1 91 ? 4.052 -2.482 0.595 1.00 71.38 91 TYR A C 1
ATOM 691 O O . TYR A 1 91 ? 4.967 -1.715 0.288 1.00 71.38 91 TYR A O 1
ATOM 699 N N . VAL A 1 92 ? 2.877 -2.061 1.054 1.00 78.50 92 VAL A N 1
ATOM 700 C CA . VAL A 1 92 ? 2.581 -0.667 1.403 1.00 78.50 92 VAL A CA 1
ATOM 701 C C . VAL A 1 92 ? 2.281 -0.602 2.896 1.00 78.50 92 VAL A C 1
ATOM 703 O O . VAL A 1 92 ? 1.585 -1.474 3.418 1.00 78.50 92 VAL A O 1
ATOM 706 N N . ASP A 1 93 ? 2.812 0.402 3.590 1.00 83.50 93 ASP A N 1
ATOM 707 C CA . ASP A 1 93 ? 2.468 0.628 4.994 1.00 83.50 93 ASP A CA 1
ATOM 708 C C . ASP A 1 93 ? 1.027 1.137 5.102 1.00 83.50 93 ASP A C 1
ATOM 710 O O . ASP A 1 93 ? 0.578 1.985 4.327 1.00 83.50 93 ASP A O 1
ATOM 714 N N . VAL A 1 94 ? 0.291 0.608 6.070 1.00 83.00 94 VAL A N 1
ATOM 715 C CA . VAL A 1 94 ? -1.135 0.859 6.261 1.00 83.00 94 VAL A CA 1
ATOM 716 C C . VAL A 1 94 ? -1.351 1.588 7.573 1.00 83.00 94 VAL A C 1
ATOM 718 O O . VAL A 1 94 ? -0.843 1.183 8.622 1.00 83.00 94 VAL A O 1
ATOM 721 N N . TYR A 1 95 ? -2.171 2.629 7.512 1.00 84.75 95 TYR A N 1
ATOM 722 C CA . TYR A 1 95 ? -2.547 3.457 8.643 1.00 84.75 95 TYR A CA 1
ATOM 723 C C . TYR A 1 95 ? -4.047 3.359 8.917 1.00 84.75 95 TYR A C 1
ATOM 725 O O . TYR A 1 95 ? -4.832 3.159 7.991 1.00 84.75 95 TYR A O 1
ATOM 733 N N . ASP A 1 96 ? -4.448 3.492 10.179 1.00 82.75 96 ASP A N 1
ATOM 734 C CA . ASP A 1 96 ? -5.856 3.662 10.548 1.00 82.75 96 ASP A CA 1
ATOM 735 C C . ASP A 1 96 ? -6.316 5.127 10.410 1.00 82.75 96 ASP A C 1
ATOM 737 O O . ASP A 1 96 ? -5.542 6.026 10.068 1.00 82.75 96 ASP A O 1
ATOM 741 N N . ALA A 1 97 ? -7.589 5.387 10.715 1.00 81.56 97 ALA A N 1
ATOM 742 C CA . ALA A 1 97 ? -8.179 6.730 10.705 1.00 81.56 97 ALA A CA 1
ATOM 743 C C . ALA A 1 97 ? -7.529 7.731 11.670 1.00 81.56 97 ALA A C 1
ATOM 745 O O . ALA A 1 97 ? -7.701 8.936 11.494 1.00 81.56 97 ALA A O 1
ATOM 746 N N . ASN A 1 98 ? -6.767 7.257 12.656 1.00 83.88 98 ASN A N 1
ATOM 747 C CA . ASN A 1 98 ? -6.022 8.091 13.593 1.00 83.88 98 ASN A CA 1
ATOM 748 C C . ASN A 1 98 ? -4.560 8.283 13.159 1.00 83.88 98 ASN A C 1
ATOM 750 O O . ASN A 1 98 ? -3.760 8.820 13.926 1.00 83.88 98 ASN A O 1
ATOM 754 N N . ASN A 1 99 ? -4.205 7.863 11.937 1.00 82.31 99 ASN A N 1
ATOM 755 C CA . ASN A 1 99 ? -2.852 7.908 11.388 1.00 82.31 99 ASN A CA 1
ATOM 756 C C . ASN A 1 99 ? -1.843 7.061 12.195 1.00 82.31 99 ASN A C 1
ATOM 758 O O . ASN A 1 99 ? -0.645 7.353 12.217 1.00 82.31 99 ASN A O 1
ATOM 762 N N . VAL A 1 100 ? -2.311 5.991 12.844 1.00 84.81 100 VAL A N 1
ATOM 763 C CA . VAL A 1 100 ? -1.462 5.001 13.518 1.00 84.81 100 VAL A CA 1
ATOM 764 C C . VAL A 1 100 ? -1.048 3.937 12.511 1.00 84.81 100 VAL A C 1
ATOM 766 O O . VAL A 1 100 ? -1.888 3.401 11.795 1.00 84.81 100 VAL A O 1
ATOM 769 N N . HIS A 1 101 ? 0.247 3.618 12.452 1.00 85.56 101 HIS A N 1
ATOM 770 C CA . HIS A 1 101 ? 0.756 2.538 11.607 1.00 85.56 101 HIS A CA 1
ATOM 771 C C . HIS A 1 101 ? 0.293 1.178 12.151 1.00 85.56 101 HIS A C 1
ATOM 773 O O . HIS A 1 101 ? 0.640 0.806 13.272 1.00 85.56 101 HIS A O 1
ATOM 779 N N . ILE A 1 102 ? -0.485 0.446 11.352 1.00 82.81 102 ILE A N 1
ATOM 780 C CA . ILE A 1 102 ? -1.083 -0.844 11.727 1.00 82.81 102 ILE A CA 1
ATOM 781 C C . ILE A 1 102 ? -0.252 -2.021 11.205 1.00 82.81 102 ILE A C 1
ATOM 783 O O . ILE A 1 102 ? -0.230 -3.088 11.817 1.00 82.81 102 ILE A O 1
ATOM 787 N N . GLY A 1 103 ? 0.456 -1.836 10.090 1.00 82.31 103 GLY A N 1
ATOM 788 C CA . GLY A 1 103 ? 1.337 -2.845 9.514 1.00 82.31 103 GLY A CA 1
ATOM 789 C C . GLY A 1 103 ? 1.457 -2.726 8.001 1.00 82.31 103 GLY A C 1
ATOM 790 O O . GLY A 1 103 ? 1.130 -1.698 7.414 1.00 82.31 103 GLY A O 1
ATOM 791 N N . LYS A 1 104 ? 1.905 -3.811 7.366 1.00 83.00 104 LYS A N 1
ATOM 792 C CA . LYS A 1 104 ? 2.121 -3.885 5.916 1.00 83.00 104 LYS A CA 1
ATOM 793 C C . LYS A 1 104 ? 0.946 -4.558 5.210 1.00 83.00 104 LYS A C 1
ATOM 795 O O . LYS A 1 104 ? 0.403 -5.540 5.715 1.00 83.00 104 LYS A O 1
ATOM 800 N N . SER A 1 105 ? 0.595 -4.055 4.031 1.00 79.38 105 SER A N 1
ATOM 801 C CA . SER A 1 105 ? -0.369 -4.670 3.114 1.00 79.38 105 SER A CA 1
ATOM 802 C C . SER A 1 105 ? 0.170 -5.962 2.483 1.00 79.38 105 SER A C 1
ATOM 804 O O . SER A 1 105 ? 1.355 -6.287 2.587 1.00 79.38 105 SER A O 1
ATOM 806 N N . ASN A 1 106 ? -0.684 -6.655 1.723 1.00 81.06 106 ASN A N 1
ATOM 807 C CA . ASN A 1 106 ? -0.242 -7.652 0.744 1.00 81.06 106 ASN A CA 1
ATOM 808 C C . ASN A 1 106 ? 0.605 -7.028 -0.381 1.00 81.06 106 ASN A C 1
ATOM 810 O O . ASN A 1 106 ? 0.543 -5.821 -0.633 1.00 81.06 106 ASN A O 1
ATOM 814 N N . SER A 1 107 ? 1.338 -7.884 -1.096 1.00 81.31 107 SER A N 1
ATOM 815 C CA . SER A 1 107 ? 2.020 -7.534 -2.343 1.00 81.31 107 SER A CA 1
ATOM 816 C C . SER A 1 107 ? 1.027 -7.357 -3.492 1.00 81.31 107 SER A C 1
ATOM 818 O O . SER A 1 107 ? 0.020 -8.065 -3.574 1.00 81.31 107 SER A O 1
ATOM 820 N N . VAL 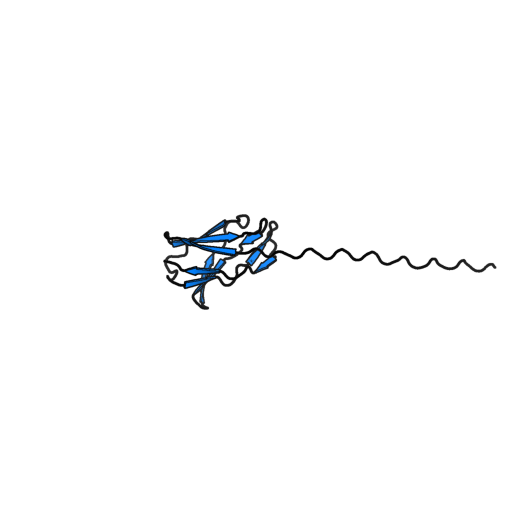A 1 108 ? 1.326 -6.417 -4.386 1.00 82.06 108 VAL A N 1
ATOM 821 C CA . VAL A 1 108 ? 0.545 -6.091 -5.581 1.00 82.06 108 VAL A CA 1
ATOM 822 C C . VAL A 1 108 ? 1.492 -5.968 -6.767 1.00 82.06 108 VAL A C 1
ATOM 824 O O . VAL A 1 108 ? 2.364 -5.108 -6.786 1.00 82.06 108 VAL A O 1
ATOM 827 N N . THR A 1 109 ? 1.305 -6.787 -7.796 1.00 84.19 109 THR A N 1
ATOM 828 C CA . THR A 1 109 ? 2.073 -6.668 -9.042 1.00 84.19 109 THR A CA 1
ATOM 829 C C . THR A 1 109 ? 1.225 -5.997 -10.110 1.00 84.19 109 THR A C 1
ATOM 831 O O . THR A 1 109 ? 0.098 -6.411 -10.372 1.00 84.19 109 THR A O 1
ATOM 834 N N . LEU A 1 110 ? 1.782 -4.965 -10.735 1.00 81.75 110 LEU A N 1
ATOM 835 C CA . LEU A 1 110 ? 1.195 -4.233 -11.847 1.00 81.75 110 LEU A CA 1
ATOM 836 C C . LEU A 1 110 ? 1.962 -4.553 -13.127 1.00 81.75 110 LEU A C 1
ATOM 838 O O . LEU A 1 110 ? 3.167 -4.791 -13.107 1.00 81.75 110 LEU A O 1
ATOM 842 N N . THR A 1 111 ? 1.269 -4.541 -14.257 1.00 80.62 111 THR A N 1
ATOM 843 C CA . THR A 1 111 ? 1.918 -4.607 -15.570 1.00 80.62 111 THR A CA 1
ATOM 844 C C . THR A 1 111 ? 1.618 -3.304 -16.273 1.00 80.62 111 THR A C 1
ATOM 846 O O . THR A 1 111 ? 0.457 -3.025 -16.563 1.00 80.62 111 THR A O 1
ATOM 849 N N . THR A 1 112 ? 2.641 -2.479 -16.464 1.00 75.19 112 THR A N 1
ATOM 850 C CA . THR A 1 112 ? 2.484 -1.165 -17.080 1.00 75.19 112 THR A CA 1
ATOM 851 C C . THR A 1 112 ? 2.582 -1.289 -18.600 1.00 75.19 112 THR A C 1
ATOM 853 O O . THR A 1 112 ? 3.360 -2.122 -19.081 1.00 75.19 112 THR A O 1
ATOM 856 N N . PRO A 1 113 ? 1.760 -0.528 -19.347 1.00 68.25 113 PRO A N 1
ATOM 857 C CA . PRO A 1 113 ? 1.768 -0.551 -20.806 1.00 68.25 113 PRO A CA 1
ATOM 858 C C . PRO A 1 113 ? 3.085 -0.044 -21.411 1.00 68.25 113 PRO A C 1
ATOM 860 O O . PRO A 1 113 ? 3.810 0.740 -20.749 1.00 68.25 113 PRO A O 1
#

pLDDT: mean 80.41, std 6.42, range [63.66, 88.88]